Protein AF-A0A4D8YD55-F1 (afdb_monomer_lite)

Secondary structure (DSSP, 8-state):
-TTTTSS-HHHHHH---------HHHHHHHHHHH-S---S--------GGGSSS-HHHHHHHHHHHHHHHHHHTSTTHHHHT-

Sequence (83 aa):
MVSEGAIEEEKLHSFNIPQYTLSLAEVRRSVEEEGSFAISRLESSEIRWAECGGGSYDVAKCMRSVAEPLLLASGAFWGVYNR

Organism: Salvia splendens (NCBI:txid180675)

Foldseek 3Di:
DCVVVQFPPVLVVPQDDPDDDDDLVRVVVVCVVVPPDDDPDGDDDDDDPCPPPDHPVVVVVVVCVVCVVSCVVSVRNPSVVPD

Structure (mmCIF, N/CA/C/O backbone):
data_AF-A0A4D8YD55-F1
#
_entry.id   AF-A0A4D8YD55-F1
#
loop_
_atom_site.group_PDB
_atom_site.id
_atom_site.type_symbol
_atom_site.label_atom_id
_atom_site.label_alt_id
_atom_site.label_comp_id
_atom_site.label_asym_id
_atom_site.label_entity_id
_atom_site.label_seq_id
_atom_site.pdbx_PDB_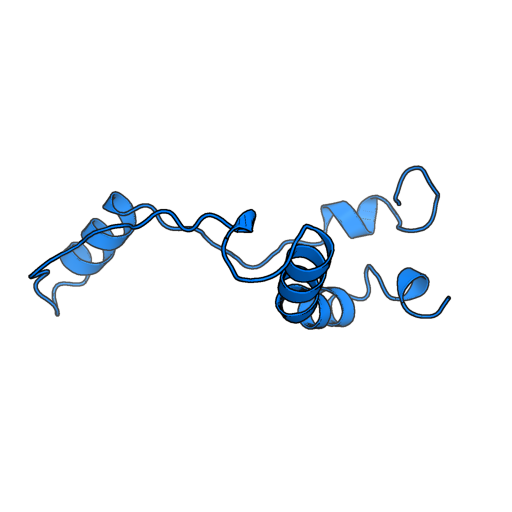ins_code
_atom_site.Cartn_x
_atom_site.Cartn_y
_atom_site.Cartn_z
_atom_site.occupancy
_atom_site.B_iso_or_equiv
_atom_site.auth_seq_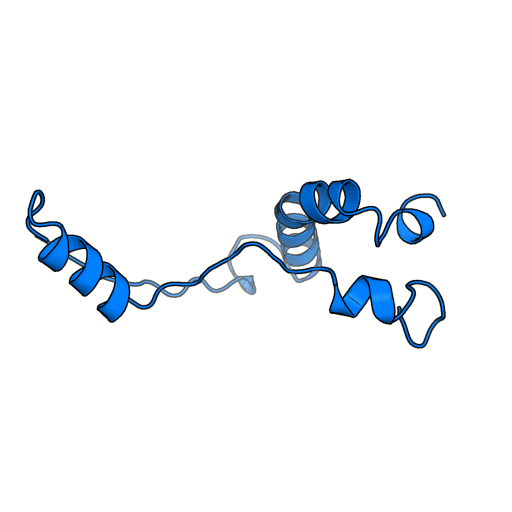id
_atom_site.auth_comp_id
_atom_site.auth_asym_id
_atom_site.auth_atom_id
_atom_site.pdbx_PDB_model_num
ATOM 1 N N . MET A 1 1 ? 10.244 1.839 -20.867 1.00 86.25 1 MET A N 1
ATOM 2 C CA . MET A 1 1 ? 11.357 1.340 -20.016 1.00 86.25 1 MET A CA 1
ATOM 3 C C . MET A 1 1 ? 11.792 -0.098 -20.320 1.00 86.25 1 MET A C 1
ATOM 5 O O . MET A 1 1 ? 12.941 -0.257 -20.696 1.00 86.25 1 MET A O 1
ATOM 9 N N . VAL A 1 2 ? 10.947 -1.138 -20.210 1.00 89.94 2 VAL A N 1
ATOM 10 C CA . VAL A 1 2 ? 11.334 -2.510 -20.644 1.00 89.94 2 VAL A CA 1
ATOM 11 C C . VAL A 1 2 ? 11.431 -2.602 -22.171 1.00 89.94 2 VAL A C 1
ATOM 13 O O . VAL A 1 2 ? 12.466 -2.972 -22.708 1.00 89.94 2 VAL A O 1
ATOM 16 N N . SER A 1 3 ? 10.403 -2.130 -22.884 1.00 93.50 3 SER A N 1
ATOM 17 C CA . SER A 1 3 ? 10.395 -2.025 -24.355 1.00 93.50 3 SER A CA 1
ATOM 18 C C . SER A 1 3 ? 11.465 -1.083 -24.925 1.00 93.50 3 SER A C 1
ATOM 20 O O . SER A 1 3 ? 11.852 -1.207 -26.080 1.00 93.50 3 SER A O 1
ATOM 22 N N . GLU A 1 4 ? 11.947 -0.143 -24.111 1.00 92.06 4 GLU A N 1
ATOM 23 C CA . GLU A 1 4 ? 13.035 0.787 -24.444 1.00 92.06 4 GLU A CA 1
ATOM 24 C C . GLU A 1 4 ? 14.422 0.213 -24.094 1.00 92.06 4 GLU A C 1
ATOM 26 O O . GLU A 1 4 ? 15.432 0.876 -24.317 1.00 92.06 4 GLU A O 1
ATOM 31 N N . GLY A 1 5 ? 14.490 -0.990 -23.506 1.00 88.75 5 GLY A N 1
ATOM 32 C CA . GLY A 1 5 ? 15.738 -1.647 -23.105 1.00 88.75 5 GLY A CA 1
ATOM 33 C C . GLY A 1 5 ? 16.429 -1.043 -21.875 1.00 88.75 5 GLY A C 1
ATOM 34 O O . GLY A 1 5 ? 17.591 -1.342 -21.618 1.00 88.75 5 GLY A O 1
ATOM 35 N N . ALA A 1 6 ? 15.749 -0.183 -21.112 1.00 87.69 6 ALA A N 1
ATOM 36 C CA . ALA A 1 6 ? 16.296 0.450 -19.909 1.00 87.69 6 ALA A CA 1
ATOM 37 C C . ALA A 1 6 ? 16.223 -0.448 -18.659 1.00 87.69 6 ALA A C 1
ATOM 39 O O . ALA A 1 6 ? 16.976 -0.234 -17.711 1.00 87.69 6 ALA A O 1
ATOM 40 N N . ILE A 1 7 ? 15.311 -1.427 -18.646 1.00 88.62 7 ILE A N 1
ATOM 41 C CA . ILE A 1 7 ? 15.110 -2.391 -17.554 1.00 88.62 7 ILE A CA 1
ATOM 42 C C . ILE A 1 7 ? 14.935 -3.783 -18.169 1.00 88.62 7 ILE A C 1
ATOM 44 O O . ILE A 1 7 ? 14.201 -3.934 -19.144 1.00 88.62 7 ILE A O 1
ATOM 48 N N . GLU A 1 8 ? 15.579 -4.794 -17.588 1.00 90.81 8 GLU A N 1
ATOM 49 C CA . GLU A 1 8 ? 15.361 -6.199 -17.952 1.00 90.81 8 GLU A CA 1
ATOM 50 C C . GLU A 1 8 ? 13.978 -6.667 -17.480 1.00 90.81 8 GLU A C 1
ATOM 52 O O . GLU A 1 8 ? 13.582 -6.426 -16.341 1.00 90.81 8 GLU A O 1
ATOM 57 N N . GLU A 1 9 ? 13.248 -7.379 -18.334 1.00 92.31 9 GLU A N 1
ATOM 58 C CA . GLU A 1 9 ? 11.893 -7.842 -18.021 1.00 92.31 9 GLU A CA 1
ATOM 59 C C . GLU A 1 9 ? 11.833 -8.731 -16.761 1.00 92.31 9 GLU A C 1
ATOM 61 O O . GLU A 1 9 ? 10.948 -8.565 -15.924 1.00 92.31 9 GLU A O 1
ATOM 66 N N . GLU A 1 10 ? 12.818 -9.610 -16.562 1.00 92.19 10 GLU A N 1
ATOM 67 C CA . GLU A 1 10 ? 12.925 -10.466 -15.369 1.00 92.19 10 GLU A CA 1
ATOM 68 C C . GLU A 1 10 ? 13.040 -9.651 -14.067 1.00 92.19 10 GLU A C 1
ATOM 70 O O . GLU A 1 10 ? 12.424 -9.982 -13.048 1.00 92.19 10 GLU A O 1
ATOM 75 N N . LYS A 1 11 ? 13.787 -8.541 -14.103 1.00 89.12 11 LYS A N 1
ATOM 76 C CA . LYS A 1 11 ? 13.942 -7.629 -12.960 1.00 89.12 11 LYS A CA 1
ATOM 77 C C . LYS A 1 11 ? 12.640 -6.905 -12.628 1.00 89.12 11 LYS A C 1
ATOM 79 O O . LYS A 1 11 ? 12.379 -6.643 -11.459 1.00 89.12 11 LYS A O 1
ATOM 84 N N . LEU A 1 12 ? 11.812 -6.608 -13.632 1.00 90.44 12 LEU A N 1
ATOM 85 C CA . LEU A 1 12 ? 10.483 -6.043 -13.401 1.00 90.44 12 LEU A CA 1
ATOM 86 C C . LEU A 1 12 ? 9.550 -7.066 -12.738 1.00 90.44 12 LEU A C 1
ATOM 88 O O . LEU A 1 12 ? 8.896 -6.726 -11.759 1.00 90.44 12 LEU A O 1
ATOM 92 N N . HIS A 1 13 ? 9.508 -8.306 -13.235 1.00 91.81 13 HIS A N 1
ATOM 93 C CA . HIS A 1 13 ? 8.600 -9.340 -12.710 1.00 91.81 13 HIS A CA 1
ATOM 94 C C . HIS A 1 13 ? 8.976 -9.833 -11.307 1.00 91.81 13 HIS A C 1
ATOM 96 O O . HIS A 1 13 ? 8.110 -10.274 -10.555 1.00 91.81 13 HIS A O 1
ATOM 102 N N . SER A 1 14 ? 10.257 -9.771 -10.940 1.00 91.06 14 SER A N 1
ATOM 103 C CA . SER A 1 14 ? 10.734 -10.161 -9.606 1.00 91.06 14 SER A CA 1
ATOM 104 C C . SER A 1 14 ? 10.585 -9.057 -8.551 1.00 91.06 14 SER A C 1
ATOM 106 O O . SER A 1 14 ? 10.535 -9.354 -7.353 1.00 91.06 14 SER A O 1
ATOM 108 N N . PHE A 1 15 ? 10.480 -7.790 -8.964 1.00 90.06 15 PHE A N 1
ATOM 109 C CA . PHE A 1 15 ? 10.308 -6.668 -8.047 1.00 90.06 15 PHE A CA 1
ATOM 110 C C . PHE A 1 15 ? 8.843 -6.503 -7.628 1.00 90.06 15 PHE A C 1
ATOM 112 O O . PHE A 1 15 ? 7.970 -6.219 -8.443 1.00 90.06 15 PHE A O 1
ATOM 119 N N . ASN A 1 16 ? 8.586 -6.609 -6.324 1.00 90.38 16 ASN A N 1
ATOM 120 C CA . ASN A 1 16 ? 7.268 -6.389 -5.734 1.00 90.38 16 ASN A CA 1
ATOM 121 C C . ASN A 1 16 ? 7.302 -5.177 -4.802 1.00 90.38 16 ASN A C 1
ATOM 123 O O . ASN A 1 16 ? 8.241 -5.009 -4.022 1.00 90.38 16 ASN A O 1
ATOM 127 N N . ILE A 1 17 ? 6.254 -4.353 -4.844 1.00 90.19 17 ILE A N 1
ATOM 128 C CA . ILE A 1 17 ? 6.080 -3.265 -3.879 1.00 90.19 17 ILE A CA 1
ATOM 129 C C . ILE A 1 17 ? 5.475 -3.872 -2.606 1.00 90.19 17 ILE A C 1
ATOM 131 O O . ILE A 1 17 ? 4.387 -4.446 -2.685 1.00 90.19 17 ILE A O 1
ATOM 135 N N . PRO A 1 18 ? 6.125 -3.752 -1.432 1.00 90.56 18 PRO A N 1
ATOM 136 C CA . PRO A 1 18 ? 5.628 -4.300 -0.171 1.00 90.56 18 PRO A CA 1
ATOM 137 C C . PRO A 1 18 ? 4.516 -3.411 0.410 1.00 90.56 18 PRO A C 1
ATOM 139 O O . PRO A 1 18 ? 4.628 -2.875 1.510 1.00 90.56 18 PRO A O 1
ATOM 142 N N . GLN A 1 19 ? 3.450 -3.212 -0.361 1.00 91.00 19 GLN A N 1
ATOM 143 C CA . GLN A 1 19 ? 2.305 -2.389 -0.005 1.00 91.00 19 GLN A CA 1
ATOM 144 C C . GLN A 1 19 ? 1.036 -3.229 -0.084 1.00 91.00 19 GLN A C 1
ATOM 146 O O . GLN A 1 19 ? 0.763 -3.874 -1.093 1.00 91.00 19 GLN A O 1
ATOM 151 N N . TYR A 1 20 ? 0.234 -3.166 0.974 1.00 93.75 20 TYR A N 1
ATOM 152 C CA . TYR A 1 20 ? -1.089 -3.766 1.006 1.00 93.75 20 TYR A CA 1
ATOM 153 C C . TYR A 1 20 ? -2.120 -2.702 1.375 1.00 93.75 20 TYR A C 1
ATOM 155 O O . TYR A 1 20 ? -2.079 -2.124 2.462 1.00 93.75 20 TYR A O 1
ATOM 163 N N . THR A 1 21 ? -3.020 -2.411 0.439 1.00 91.12 21 THR A N 1
ATOM 164 C CA . THR A 1 21 ? -4.074 -1.410 0.619 1.00 91.12 21 THR A CA 1
ATOM 165 C C . THR A 1 21 ? -5.317 -2.096 1.165 1.00 91.12 21 THR A C 1
ATOM 167 O O . THR A 1 21 ? -6.105 -2.659 0.409 1.00 91.12 21 THR A O 1
ATOM 170 N N . LEU A 1 22 ? -5.469 -2.057 2.486 1.00 92.06 22 LEU A N 1
ATOM 171 C CA . LEU A 1 22 ? -6.596 -2.662 3.193 1.00 92.06 22 LEU A CA 1
ATOM 172 C C . LEU A 1 22 ? -7.927 -1.976 2.859 1.00 92.06 22 LEU A C 1
ATOM 174 O O . LEU A 1 22 ? -8.021 -0.747 2.810 1.00 92.06 22 LEU A O 1
ATOM 178 N N . SER A 1 23 ? -8.984 -2.774 2.732 1.00 93.81 23 SER A N 1
ATOM 179 C CA . SER A 1 23 ? -10.363 -2.285 2.751 1.00 93.81 23 SER A CA 1
ATOM 180 C C . SER A 1 23 ? -10.831 -1.994 4.182 1.00 93.81 23 SER A C 1
ATOM 182 O O . SER A 1 23 ? -10.368 -2.606 5.145 1.00 93.81 23 SER A O 1
ATOM 184 N N . LEU A 1 24 ? -11.825 -1.111 4.346 1.00 95.75 24 LEU A N 1
ATOM 185 C CA . LEU A 1 24 ? -12.432 -0.862 5.665 1.00 95.75 24 LEU A CA 1
ATOM 186 C C . LEU A 1 24 ? -12.975 -2.147 6.312 1.00 95.75 24 LEU A C 1
ATOM 188 O O . LEU A 1 24 ? -12.924 -2.293 7.532 1.00 95.75 24 LEU A O 1
ATOM 192 N N . ALA A 1 25 ? -13.483 -3.080 5.503 1.00 95.56 25 ALA A N 1
ATOM 193 C CA . ALA A 1 25 ? -13.991 -4.359 5.984 1.00 95.56 25 ALA A CA 1
ATOM 194 C C . ALA A 1 25 ? -12.873 -5.251 6.548 1.00 95.56 25 ALA A C 1
ATOM 196 O O . ALA A 1 25 ? -13.067 -5.881 7.586 1.00 9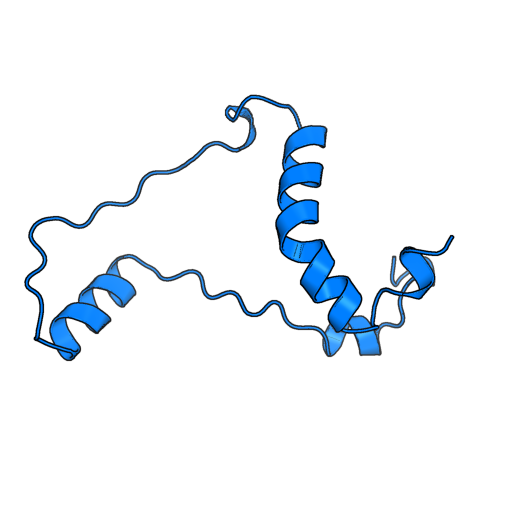5.56 25 ALA A O 1
ATOM 197 N N . GLU A 1 26 ? -11.709 -5.290 5.896 1.00 97.06 26 GLU A N 1
ATOM 198 C CA . GLU A 1 26 ? -10.541 -6.030 6.391 1.00 97.06 26 GLU A CA 1
ATOM 199 C C . GLU A 1 26 ? -9.972 -5.385 7.655 1.00 97.06 26 GLU A C 1
ATOM 201 O O . GLU A 1 26 ? -9.720 -6.096 8.621 1.00 97.06 26 GLU A O 1
ATOM 206 N N . VAL A 1 27 ? -9.855 -4.051 7.703 1.00 96.00 27 VAL A N 1
ATOM 207 C CA . VAL A 1 27 ? -9.410 -3.342 8.919 1.00 96.00 27 VAL A CA 1
ATOM 208 C C . VAL A 1 27 ? -10.324 -3.663 10.099 1.00 96.00 27 VAL A C 1
ATOM 210 O O . VAL A 1 27 ? -9.839 -4.018 11.171 1.00 96.00 27 VAL A O 1
ATOM 213 N N . ARG A 1 28 ? -11.648 -3.567 9.903 1.00 96.88 28 ARG A N 1
ATOM 214 C CA . ARG A 1 28 ? -12.633 -3.892 10.941 1.00 96.88 28 ARG A CA 1
ATOM 215 C C . ARG A 1 28 ? -12.442 -5.316 11.451 1.00 96.88 28 ARG A C 1
ATOM 217 O O . ARG A 1 28 ? -12.339 -5.517 12.656 1.00 96.88 28 ARG A O 1
ATOM 224 N N . ARG A 1 29 ? -12.376 -6.274 10.526 1.00 96.94 29 ARG A N 1
ATOM 225 C CA . ARG A 1 29 ? -12.234 -7.693 10.849 1.00 96.94 29 ARG A CA 1
ATOM 226 C C . ARG A 1 29 ? -10.974 -7.957 11.666 1.00 96.94 29 ARG A C 1
ATOM 228 O O . ARG A 1 29 ? -11.075 -8.588 12.705 1.00 96.94 29 ARG A O 1
ATOM 235 N N . SER A 1 30 ? -9.825 -7.428 11.248 1.00 96.44 30 SER A N 1
ATOM 236 C CA . SER A 1 30 ? -8.556 -7.648 11.949 1.00 96.44 30 SER A CA 1
ATOM 237 C C . SER A 1 30 ? -8.577 -7.134 13.391 1.00 96.44 30 SER A C 1
ATOM 239 O O . SER A 1 30 ? -8.013 -7.770 14.274 1.00 96.44 30 SER A O 1
ATOM 241 N N . VAL A 1 31 ? -9.234 -5.996 13.646 1.00 97.12 31 VAL A N 1
ATOM 242 C CA . VAL A 1 31 ? -9.363 -5.438 15.005 1.00 97.12 31 VAL A CA 1
ATOM 243 C C . VAL A 1 31 ? -10.333 -6.263 15.856 1.00 97.12 31 VAL A C 1
ATOM 245 O O . VAL A 1 31 ? -10.051 -6.532 17.020 1.00 97.12 31 VAL A O 1
ATOM 248 N N . GLU A 1 32 ? -11.460 -6.686 15.280 1.00 96.69 32 GLU A N 1
ATOM 249 C CA . GLU A 1 32 ? -12.460 -7.514 15.970 1.00 96.69 32 GLU A CA 1
ATOM 250 C C . GLU A 1 32 ? -11.932 -8.931 16.275 1.00 96.69 32 GLU A C 1
ATOM 252 O O . GLU A 1 32 ? -12.229 -9.469 17.340 1.00 96.69 32 GLU A O 1
ATOM 257 N N . GLU A 1 33 ? -11.131 -9.520 15.379 1.00 97.25 33 GLU A N 1
ATOM 258 C CA . GLU A 1 33 ? -10.484 -10.828 15.572 1.00 97.25 33 GLU A CA 1
ATOM 259 C C . GLU A 1 33 ? -9.368 -10.787 16.629 1.00 97.25 33 GLU A C 1
ATOM 261 O O . GLU A 1 33 ? -9.197 -11.754 17.370 1.00 97.25 33 GLU A O 1
ATOM 266 N N . GLU A 1 34 ? -8.618 -9.685 16.717 1.00 97.88 34 GLU A N 1
ATOM 267 C CA . GLU A 1 34 ? -7.575 -9.498 17.735 1.00 97.88 34 GLU A CA 1
ATOM 268 C C . GLU A 1 34 ? -8.170 -9.247 19.131 1.00 97.88 34 GLU A C 1
ATOM 270 O O . GLU A 1 34 ? -7.706 -9.828 20.112 1.00 97.88 34 GLU A O 1
ATOM 275 N N . GLY A 1 35 ? -9.238 -8.447 19.217 1.00 97.12 35 GLY A N 1
ATOM 276 C CA . GLY A 1 35 ? -10.104 -8.353 20.395 1.00 97.12 35 GLY A CA 1
ATOM 277 C C . GLY A 1 35 ? -9.632 -7.446 21.541 1.00 97.12 35 GLY A C 1
ATOM 278 O O . GLY A 1 35 ?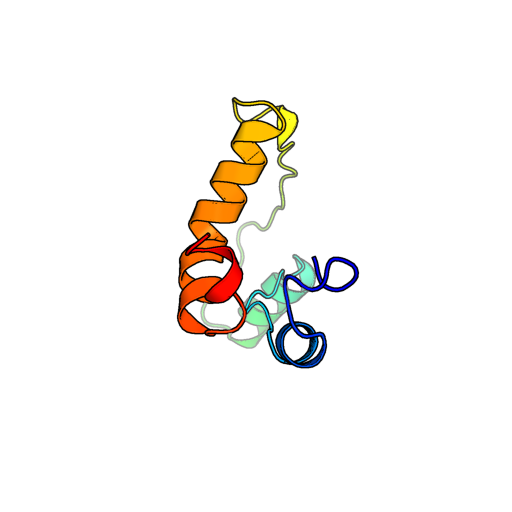 -10.376 -7.293 22.513 1.00 97.12 35 GLY A O 1
ATOM 279 N N . SER A 1 36 ? -8.460 -6.803 21.459 1.00 98.12 36 SER A N 1
ATOM 280 C CA . SER A 1 36 ? -7.984 -5.874 22.503 1.00 98.12 36 SER A CA 1
ATOM 281 C C . SER A 1 36 ? -8.601 -4.479 22.394 1.00 98.12 36 SER A C 1
ATOM 283 O O . SER A 1 36 ? -8.612 -3.726 23.372 1.00 98.12 36 SER A O 1
ATOM 285 N N . PHE A 1 37 ? -9.122 -4.113 21.219 1.00 96.69 37 PHE A N 1
ATOM 286 C CA . PHE A 1 37 ? -9.649 -2.776 20.944 1.00 96.69 37 PHE A CA 1
ATOM 287 C C . PHE A 1 37 ? -11.106 -2.811 20.477 1.00 96.69 37 PHE A C 1
ATOM 289 O O . PHE A 1 37 ? -11.500 -3.628 19.652 1.00 96.69 37 PHE A O 1
ATOM 296 N N . ALA A 1 38 ? -11.902 -1.851 20.956 1.00 95.88 38 ALA A N 1
ATOM 297 C CA . ALA A 1 38 ? -13.241 -1.589 20.439 1.00 95.88 38 ALA A CA 1
ATOM 298 C C . ALA A 1 38 ? -13.204 -0.459 19.398 1.00 95.88 38 ALA A C 1
ATOM 300 O O . ALA A 1 38 ? -12.629 0.605 19.635 1.00 95.88 38 ALA A O 1
ATOM 301 N N . ILE A 1 39 ? -13.862 -0.665 18.256 1.00 96.81 39 ILE A N 1
ATOM 302 C CA . ILE A 1 39 ? -13.962 0.345 17.196 1.00 96.81 39 ILE A CA 1
ATOM 303 C C . ILE A 1 39 ? -15.073 1.337 17.552 1.00 96.81 39 ILE A C 1
ATOM 305 O O . ILE A 1 39 ? -16.256 1.021 17.434 1.00 96.81 39 ILE A O 1
ATOM 309 N N . SER A 1 40 ? -14.704 2.557 17.945 1.00 96.94 40 SER A N 1
ATOM 310 C CA . SER A 1 40 ? -15.671 3.639 18.179 1.00 96.94 40 SER A CA 1
ATOM 311 C C . SER A 1 40 ? -16.169 4.273 16.877 1.00 96.94 40 SER A C 1
ATOM 313 O O . SER A 1 40 ? -17.349 4.596 16.754 1.00 96.94 40 SER A O 1
ATOM 315 N N . ARG A 1 41 ? -15.279 4.441 15.891 1.00 96.06 41 ARG A N 1
ATOM 316 C CA . ARG A 1 41 ? -15.583 4.998 14.569 1.00 96.06 41 ARG A CA 1
ATOM 317 C C . ARG A 1 41 ? -14.583 4.496 13.534 1.00 96.06 41 ARG A C 1
ATOM 319 O O . ARG A 1 41 ? -13.391 4.430 13.817 1.00 96.06 41 ARG A O 1
ATOM 326 N N . LEU A 1 42 ? -15.067 4.178 12.337 1.00 95.56 42 LEU A N 1
ATOM 327 C CA . LEU A 1 42 ? -14.247 3.750 11.206 1.00 95.56 42 LEU A CA 1
ATOM 328 C C . LEU A 1 42 ? -14.816 4.355 9.919 1.00 95.56 42 LEU A C 1
ATOM 330 O O . LEU A 1 42 ? -15.952 4.065 9.553 1.00 95.56 42 LEU A O 1
ATOM 334 N N . GLU A 1 43 ? -14.032 5.203 9.259 1.00 94.50 43 GLU A N 1
ATOM 335 C CA . GLU A 1 43 ? -14.417 5.979 8.075 1.00 94.50 43 GLU A CA 1
ATOM 336 C C . GLU A 1 43 ? -13.244 6.000 7.078 1.00 94.50 43 GLU A C 1
ATOM 338 O O . GLU A 1 43 ? -12.085 5.898 7.481 1.00 94.50 43 GLU A O 1
ATOM 343 N N . SER A 1 44 ? -13.532 6.152 5.783 1.00 91.88 44 SER A N 1
ATOM 344 C C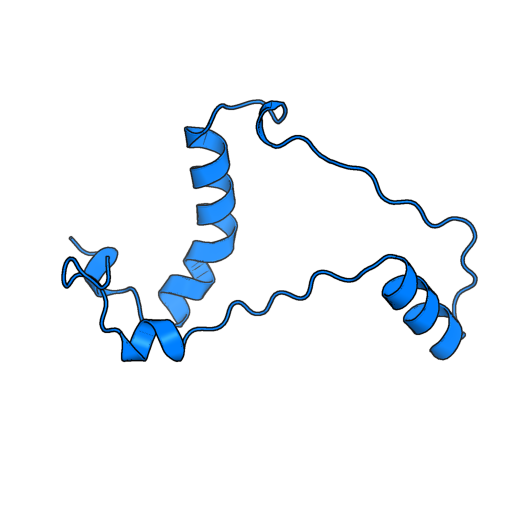A . SER A 1 44 ? -12.532 6.409 4.739 1.00 91.88 44 SER A CA 1
ATOM 345 C C . SER A 1 44 ? -12.832 7.730 4.048 1.00 91.88 44 SER A C 1
ATOM 347 O O . SER A 1 44 ? -13.994 8.014 3.758 1.00 91.88 44 SER A O 1
ATOM 349 N N . SER A 1 45 ? -11.787 8.471 3.699 1.00 89.62 45 SER A N 1
ATOM 350 C CA . SER A 1 45 ? -11.900 9.704 2.922 1.00 89.62 45 SER A CA 1
ATOM 351 C C . SER A 1 45 ? -11.119 9.569 1.626 1.00 89.62 45 SER A C 1
ATOM 353 O O . SER A 1 45 ? -9.984 9.091 1.627 1.00 89.62 45 SER A O 1
ATOM 355 N N . GLU A 1 46 ? -11.717 10.005 0.524 1.00 88.75 46 GLU A N 1
ATOM 356 C CA . GLU A 1 46 ? -11.017 10.113 -0.750 1.00 88.75 46 GLU A CA 1
ATOM 357 C C . GLU A 1 46 ? -10.150 11.375 -0.755 1.00 88.75 46 GLU A C 1
ATOM 359 O O . GLU A 1 46 ? -10.597 12.453 -0.361 1.00 88.75 46 GLU A O 1
ATOM 364 N N . ILE A 1 47 ? -8.907 11.239 -1.215 1.00 82.88 47 ILE A N 1
ATOM 365 C CA . ILE A 1 47 ? -7.997 12.366 -1.411 1.00 82.88 47 ILE A CA 1
ATOM 366 C C . ILE A 1 47 ? -7.759 12.524 -2.907 1.00 82.88 47 ILE A C 1
ATOM 368 O O . ILE A 1 47 ? -7.239 11.626 -3.575 1.00 82.88 47 ILE A O 1
ATOM 372 N N . ARG A 1 48 ? -8.115 13.695 -3.435 1.00 80.56 48 ARG A N 1
ATOM 373 C CA . ARG A 1 48 ? -7.860 14.047 -4.829 1.00 80.56 48 ARG A CA 1
ATOM 374 C C . ARG A 1 48 ? -6.428 14.548 -4.963 1.00 80.56 48 ARG A C 1
ATOM 376 O O . ARG A 1 48 ? -6.122 15.682 -4.618 1.00 80.56 48 ARG A O 1
ATOM 383 N N . TRP A 1 49 ? -5.561 13.720 -5.535 1.00 73.12 49 TRP A N 1
ATOM 384 C CA . TRP A 1 49 ? -4.140 14.032 -5.741 1.00 73.12 49 TRP A CA 1
ATOM 385 C C . TRP A 1 49 ? -3.884 15.353 -6.481 1.00 73.12 49 TRP A C 1
ATOM 387 O O . TRP A 1 49 ? -2.911 16.037 -6.188 1.00 73.12 49 TRP A O 1
ATOM 397 N N . ALA A 1 50 ? -4.774 15.742 -7.399 1.00 68.00 50 ALA A N 1
ATOM 398 C CA . ALA A 1 50 ? -4.680 17.006 -8.133 1.00 68.00 50 ALA A CA 1
ATOM 399 C C . ALA A 1 50 ? -4.884 18.256 -7.253 1.00 68.00 50 ALA A C 1
ATOM 401 O O . ALA A 1 50 ? -4.503 19.353 -7.652 1.00 68.00 50 ALA A O 1
ATOM 402 N N . GLU A 1 51 ? -5.499 18.101 -6.081 1.00 65.06 51 GLU A N 1
ATOM 403 C CA . GLU A 1 51 ? -5.835 19.193 -5.162 1.00 65.06 51 GLU A CA 1
ATOM 404 C C . GLU A 1 51 ? -4.804 19.338 -4.030 1.00 65.06 51 GLU A C 1
ATOM 406 O O . GLU A 1 51 ? -4.800 20.346 -3.328 1.00 65.06 51 GLU A O 1
ATOM 411 N N . CYS A 1 52 ? -3.871 18.385 -3.889 1.00 59.69 52 CYS A N 1
ATOM 412 C CA . CYS A 1 52 ? -2.800 18.383 -2.885 1.00 59.69 52 CYS A CA 1
ATOM 413 C C . CYS A 1 52 ? -1.642 19.363 -3.182 1.00 59.69 52 CYS A C 1
ATOM 415 O O . CYS A 1 52 ? -0.510 19.119 -2.781 1.00 59.69 52 CYS A O 1
ATOM 417 N N . GLY A 1 53 ? -1.920 20.495 -3.838 1.00 58.28 53 GLY A N 1
ATOM 418 C CA . GLY A 1 53 ? -0.995 21.634 -3.917 1.00 58.28 53 GLY A CA 1
ATOM 419 C C . GLY A 1 53 ? 0.003 21.647 -5.080 1.00 58.28 53 GLY A C 1
ATOM 420 O O . GLY A 1 53 ? 0.696 22.649 -5.252 1.00 58.28 53 GLY A O 1
ATOM 421 N N . GLY A 1 54 ? 0.030 20.630 -5.939 1.00 57.22 54 GLY A N 1
ATOM 422 C CA . GLY A 1 54 ? 0.882 20.640 -7.123 1.00 57.22 54 GLY A CA 1
ATOM 423 C C . GLY A 1 54 ? 0.353 19.715 -8.207 1.00 57.22 54 GLY A C 1
ATOM 424 O O . GLY A 1 54 ? -0.188 18.649 -7.933 1.00 57.22 54 GLY A O 1
ATOM 425 N N . GLY A 1 55 ? 0.456 20.153 -9.463 1.00 65.44 55 GLY A N 1
ATOM 426 C CA . GLY A 1 55 ? 0.001 19.377 -10.618 1.00 65.44 55 GLY A CA 1
ATOM 427 C C . GLY A 1 55 ? 0.748 18.045 -10.786 1.00 65.44 55 GLY A C 1
ATOM 428 O O . GLY A 1 55 ? 1.477 17.589 -9.912 1.00 65.44 55 GLY A O 1
ATOM 429 N N . SER A 1 56 ? 0.635 17.423 -11.962 1.00 63.28 56 SER A N 1
ATOM 430 C CA . SER A 1 56 ? 1.212 16.093 -12.247 1.00 63.28 56 SER A CA 1
ATOM 431 C C . SER A 1 56 ? 2.689 15.907 -11.844 1.00 63.28 56 SER A C 1
ATOM 433 O O . SER A 1 56 ? 3.090 14.792 -11.514 1.00 63.28 56 SER A O 1
ATOM 435 N N . TYR A 1 57 ? 3.500 16.969 -11.881 1.00 63.91 57 TYR A N 1
ATOM 436 C CA . TYR A 1 57 ? 4.910 16.945 -11.476 1.00 63.91 57 TYR A CA 1
ATOM 437 C C . TYR A 1 57 ? 5.102 16.694 -9.969 1.00 63.91 57 TYR A C 1
ATOM 439 O O . TYR A 1 57 ? 6.057 16.026 -9.574 1.00 63.91 57 TYR A O 1
ATOM 447 N N . ASP A 1 58 ? 4.184 17.173 -9.129 1.00 80.06 58 ASP A N 1
ATOM 448 C CA . ASP A 1 58 ? 4.277 17.033 -7.674 1.00 80.06 58 ASP A CA 1
ATOM 449 C C . ASP A 1 58 ? 3.889 15.620 -7.220 1.00 80.06 58 ASP A C 1
ATOM 451 O O . ASP A 1 58 ? 4.585 15.000 -6.418 1.00 80.06 58 ASP A O 1
ATOM 455 N N . VAL A 1 59 ? 2.872 15.029 -7.858 1.00 82.25 59 VAL A N 1
ATOM 456 C CA . VAL A 1 59 ? 2.511 13.615 -7.651 1.00 82.25 59 VAL A CA 1
ATOM 457 C C . VAL A 1 59 ? 3.687 12.695 -7.991 1.00 82.25 59 VAL A C 1
ATOM 459 O O . VAL A 1 59 ? 4.006 11.795 -7.218 1.00 82.25 59 VAL A O 1
ATOM 462 N N . ALA A 1 60 ? 4.390 12.939 -9.103 1.00 84.56 60 ALA A N 1
ATOM 463 C CA . ALA A 1 60 ? 5.571 12.153 -9.468 1.00 84.56 60 ALA A CA 1
ATOM 464 C C . ALA A 1 60 ? 6.699 12.273 -8.427 1.00 84.56 60 ALA A C 1
ATOM 466 O O . ALA A 1 60 ? 7.370 11.284 -8.128 1.00 84.56 60 ALA A O 1
ATOM 467 N N . LYS A 1 61 ? 6.888 13.462 -7.842 1.00 84.81 61 LYS A N 1
ATOM 468 C CA . LYS A 1 61 ? 7.868 13.694 -6.774 1.00 84.81 61 LYS A CA 1
ATOM 469 C C . LYS A 1 61 ? 7.480 12.980 -5.475 1.00 84.81 61 LYS A C 1
ATOM 471 O O . LYS A 1 61 ? 8.344 12.360 -4.860 1.00 84.81 61 LYS A O 1
ATOM 476 N N . CYS A 1 62 ? 6.199 13.005 -5.106 1.00 84.44 62 CYS A N 1
ATOM 477 C CA . CYS A 1 62 ? 5.656 12.251 -3.972 1.00 84.44 62 CYS A CA 1
ATOM 478 C C . CYS A 1 62 ? 5.803 10.736 -4.154 1.00 84.44 62 CYS A C 1
ATOM 480 O O . CYS A 1 62 ? 6.233 10.039 -3.240 1.00 84.44 62 CYS A O 1
ATOM 482 N N . MET A 1 63 ? 5.490 10.210 -5.338 1.00 87.56 63 MET A N 1
ATOM 483 C CA . MET A 1 63 ? 5.659 8.779 -5.605 1.00 87.56 63 MET A CA 1
ATOM 484 C C . MET A 1 63 ? 7.139 8.390 -5.600 1.00 87.56 63 MET A C 1
ATOM 486 O O . MET A 1 63 ? 7.494 7.345 -5.057 1.00 87.56 63 MET A O 1
ATOM 490 N N . ARG A 1 64 ? 8.019 9.250 -6.137 1.00 89.12 64 ARG A N 1
ATOM 491 C CA . ARG A 1 64 ? 9.469 9.031 -6.092 1.00 89.12 64 ARG A CA 1
ATOM 492 C C . ARG A 1 64 ? 9.978 8.977 -4.655 1.00 89.12 64 ARG A C 1
ATOM 494 O O . ARG A 1 64 ? 10.665 8.021 -4.333 1.00 89.12 64 ARG A O 1
ATOM 501 N N . SER A 1 65 ? 9.624 9.931 -3.792 1.00 89.88 65 SER A N 1
ATOM 502 C CA . SER A 1 65 ? 10.158 9.966 -2.422 1.00 89.88 65 SER A CA 1
ATOM 503 C C . SER A 1 65 ? 9.832 8.709 -1.606 1.00 89.88 65 SER A C 1
ATOM 505 O O . SER A 1 65 ? 10.622 8.326 -0.746 1.00 89.88 65 SER A O 1
ATOM 507 N N . VAL A 1 66 ? 8.704 8.048 -1.891 1.00 89.56 66 VAL A N 1
ATOM 508 C CA . VAL A 1 66 ? 8.303 6.789 -1.242 1.00 89.56 66 VAL A CA 1
ATOM 509 C C . VAL A 1 66 ? 8.934 5.565 -1.917 1.00 89.56 66 VAL A C 1
ATOM 511 O O . VAL A 1 66 ? 9.418 4.667 -1.230 1.00 89.56 66 VAL A O 1
ATOM 514 N N . ALA A 1 67 ? 8.932 5.503 -3.252 1.00 89.94 67 ALA A N 1
ATOM 515 C CA . ALA A 1 67 ? 9.355 4.311 -3.989 1.00 89.94 67 ALA A CA 1
ATOM 516 C C . ALA A 1 67 ? 10.875 4.226 -4.216 1.00 89.94 67 ALA A C 1
ATOM 518 O O . ALA A 1 67 ? 11.417 3.127 -4.313 1.00 89.94 67 ALA A O 1
ATOM 519 N N . GLU A 1 68 ? 11.576 5.358 -4.298 1.00 89.38 68 GLU A N 1
ATOM 520 C CA . GLU A 1 68 ? 13.006 5.435 -4.628 1.00 89.38 68 GLU A CA 1
ATOM 521 C C . GLU A 1 68 ? 13.898 4.569 -3.723 1.00 89.38 68 GLU A C 1
ATOM 523 O O . GLU A 1 68 ? 14.681 3.791 -4.272 1.00 89.38 68 GLU A O 1
ATOM 528 N N . PRO A 1 69 ? 13.766 4.582 -2.380 1.00 90.38 69 PRO A N 1
ATOM 529 C CA . PRO A 1 69 ? 14.587 3.726 -1.523 1.00 90.38 69 PRO A CA 1
ATOM 530 C C . PRO A 1 69 ? 14.413 2.232 -1.827 1.00 90.38 69 PRO A C 1
ATOM 532 O O . PRO A 1 69 ? 15.390 1.485 -1.836 1.00 90.38 69 PRO A O 1
ATOM 535 N N . LEU A 1 70 ? 13.182 1.800 -2.122 1.00 90.12 70 LEU A N 1
ATOM 536 C CA . LEU A 1 70 ? 12.868 0.408 -2.462 1.00 90.12 70 LEU A CA 1
ATOM 537 C C . LEU A 1 70 ? 13.434 0.025 -3.833 1.00 90.12 70 LEU A C 1
ATOM 539 O O . LEU A 1 70 ? 14.032 -1.041 -3.986 1.00 90.12 70 LEU A O 1
ATOM 543 N N . LEU A 1 71 ? 13.286 0.909 -4.822 1.00 87.69 71 LEU A N 1
ATOM 544 C CA . LEU A 1 71 ? 13.803 0.699 -6.174 1.00 87.69 71 LEU A CA 1
ATOM 545 C C . LEU A 1 71 ? 15.334 0.608 -6.175 1.00 87.69 71 LEU A C 1
ATOM 547 O O . LEU A 1 71 ? 15.890 -0.269 -6.838 1.00 87.69 71 LEU A O 1
ATOM 551 N N . LEU A 1 72 ? 16.013 1.450 -5.391 1.00 86.81 72 LEU A N 1
ATOM 552 C CA . LEU A 1 72 ? 17.468 1.401 -5.231 1.00 86.81 72 LEU A CA 1
ATOM 553 C C . LEU A 1 72 ? 17.919 0.135 -4.494 1.00 86.81 72 LEU A C 1
ATOM 555 O O . LEU A 1 72 ? 18.847 -0.532 -4.950 1.00 86.81 72 LEU A O 1
ATOM 559 N N . ALA A 1 73 ? 17.237 -0.238 -3.407 1.00 86.75 73 ALA A N 1
ATOM 560 C CA . ALA A 1 73 ? 17.558 -1.440 -2.637 1.00 86.75 73 ALA A CA 1
ATOM 561 C C . ALA A 1 73 ? 17.378 -2.737 -3.445 1.00 86.75 73 ALA A C 1
ATOM 563 O O . ALA A 1 73 ? 18.115 -3.697 -3.237 1.00 86.75 73 ALA A O 1
ATOM 564 N N . SER A 1 74 ? 16.432 -2.764 -4.389 1.00 82.00 74 SER A N 1
ATOM 565 C CA . SER A 1 74 ? 16.189 -3.936 -5.241 1.00 82.00 74 SER A CA 1
ATOM 566 C C . SER A 1 74 ? 17.291 -4.209 -6.269 1.00 82.00 74 SER A C 1
ATOM 568 O O . SER A 1 74 ? 17.336 -5.294 -6.844 1.00 82.00 74 SER A O 1
ATOM 570 N N . GLY A 1 75 ? 18.141 -3.220 -6.578 1.00 73.75 75 GLY A N 1
ATOM 571 C CA . GLY A 1 75 ? 19.136 -3.303 -7.654 1.00 73.75 75 GLY A CA 1
ATOM 572 C C . GLY A 1 75 ? 18.549 -3.372 -9.075 1.00 73.75 75 GLY A C 1
ATOM 573 O O . GLY A 1 75 ? 19.287 -3.203 -10.047 1.00 73.75 75 GLY A O 1
ATOM 574 N N . ALA A 1 76 ? 17.229 -3.545 -9.221 1.00 69.12 76 ALA A N 1
ATOM 575 C CA . ALA A 1 76 ? 16.545 -3.701 -10.503 1.00 69.12 76 ALA A CA 1
ATOM 576 C C . ALA A 1 76 ? 16.618 -2.442 -11.387 1.00 69.12 76 ALA A C 1
ATOM 578 O O . ALA A 1 76 ? 16.525 -2.532 -12.611 1.00 69.12 76 ALA A O 1
ATOM 579 N N . PHE A 1 77 ? 16.842 -1.276 -10.774 1.00 67.38 77 PHE A N 1
ATOM 580 C CA . PHE A 1 77 ? 16.752 0.033 -11.428 1.00 67.38 77 PHE A CA 1
ATOM 581 C C . PHE A 1 77 ? 18.073 0.819 -11.425 1.00 67.38 77 PHE A C 1
ATOM 583 O O . PHE A 1 77 ? 18.107 1.980 -11.831 1.00 67.38 77 PHE A O 1
ATOM 590 N N . TRP A 1 78 ? 19.185 0.193 -11.021 1.00 64.50 78 TRP A N 1
ATOM 591 C CA . TRP A 1 78 ? 20.496 0.851 -10.923 1.00 64.50 78 TRP A CA 1
ATOM 592 C C . TRP A 1 78 ? 20.965 1.491 -12.244 1.00 64.50 78 TRP A C 1
ATOM 594 O O . TRP A 1 78 ? 21.472 2.612 -12.249 1.00 64.50 78 TRP A O 1
ATOM 604 N N . GLY A 1 79 ? 20.749 0.812 -13.378 1.00 60.53 79 GLY A N 1
ATOM 605 C CA . GLY A 1 79 ? 21.120 1.307 -14.713 1.00 60.53 79 GLY A CA 1
ATOM 606 C C . GLY A 1 79 ? 20.270 2.477 -15.228 1.00 60.53 79 GLY A C 1
ATOM 607 O O . GLY A 1 79 ? 20.664 3.143 -16.184 1.00 60.53 79 GLY A O 1
ATOM 608 N N . VAL A 1 80 ? 19.124 2.738 -14.593 1.00 65.19 80 VAL A N 1
ATOM 609 C CA . VAL A 1 80 ? 18.253 3.888 -14.882 1.00 65.19 80 VAL A CA 1
ATOM 610 C C . VAL A 1 80 ? 18.688 5.115 -14.076 1.00 65.19 80 VAL A C 1
ATOM 612 O O . VAL A 1 80 ? 18.561 6.234 -14.557 1.00 65.19 80 VAL A O 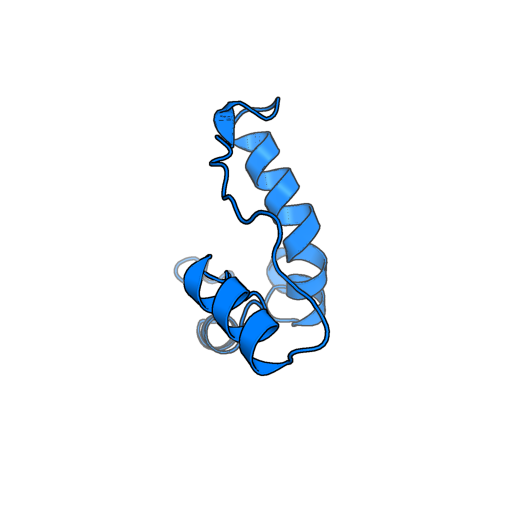1
ATOM 615 N N . TYR A 1 81 ? 19.215 4.913 -12.866 1.00 59.69 81 TYR A N 1
ATOM 616 C CA . TYR A 1 81 ? 19.559 5.995 -11.938 1.00 59.69 81 TYR A CA 1
ATOM 617 C C . TYR A 1 81 ? 20.916 6.663 -12.205 1.00 59.69 81 TYR A C 1
ATOM 619 O O . TYR A 1 81 ? 21.107 7.814 -11.829 1.00 59.69 81 TYR A O 1
ATOM 627 N N . ASN A 1 82 ? 21.856 5.955 -12.841 1.00 56.75 82 ASN A N 1
ATOM 628 C CA . ASN A 1 82 ? 23.221 6.435 -13.112 1.00 56.75 82 ASN A CA 1
ATOM 629 C C . ASN A 1 82 ? 23.459 6.838 -14.581 1.00 56.75 82 ASN A C 1
ATOM 631 O O . ASN A 1 82 ? 24.581 6.714 -15.074 1.00 56.75 82 ASN A O 1
ATOM 635 N N . ARG A 1 83 ? 22.420 7.281 -15.296 1.00 52.91 83 ARG A N 1
ATOM 636 C CA . ARG A 1 83 ? 22.547 7.785 -16.670 1.00 52.91 83 ARG A CA 1
ATOM 637 C C . ARG A 1 83 ? 22.231 9.272 -16.749 1.00 52.91 83 ARG A C 1
ATOM 639 O O . ARG A 1 83 ? 21.285 9.700 -16.055 1.00 52.91 83 ARG A O 1
#

pLDDT: mean 85.2, std 12.36, range [52.91, 98.12]

InterPro domains:
  IPR005299 SAM dependent carboxyl methyltransferase [PF03492] (1-71)
  IPR005299 SAM dependent carboxyl methyltransferase [PTHR31009] (1-73)
  IPR029063 S-adenosyl-L-methionine-dependent methyltransferase superfamily [SSF53335] (1-73)
  IPR042086 Methyltransferase, alpha-helical capping domain [G3DSA:1.10.1200.270] (1-74)

Radius of gyration: 18.52 Å; chains: 1; bounding box: 39×32×47 Å